Protein AF-A0A0B2Q047-F1 (afdb_monomer_lite)

Structure (mmCIF, N/CA/C/O backbone):
data_AF-A0A0B2Q047-F1
#
_entry.id   AF-A0A0B2Q047-F1
#
loop_
_atom_site.group_PDB
_atom_site.id
_atom_site.type_symbol
_atom_site.label_atom_id
_atom_site.label_alt_id
_atom_site.label_comp_id
_atom_site.label_asym_id
_atom_site.label_entity_id
_atom_site.label_seq_id
_atom_site.pdbx_PDB_ins_code
_atom_site.Cartn_x
_atom_site.Cartn_y
_atom_site.Cartn_z
_atom_site.occupancy
_atom_site.B_iso_or_equiv
_atom_site.auth_seq_id
_atom_site.auth_comp_id
_atom_site.auth_asym_id
_atom_site.auth_atom_id
_atom_site.pdbx_PDB_model_num
ATOM 1 N N . MET A 1 1 ? -41.895 -15.057 48.681 1.00 57.66 1 MET A N 1
ATOM 2 C CA . MET A 1 1 ? -40.981 -15.779 47.762 1.00 57.66 1 MET A CA 1
ATOM 3 C C . MET A 1 1 ? -40.255 -14.837 46.801 1.00 57.66 1 MET A C 1
ATOM 5 O O . MET A 1 1 ? -39.040 -14.920 46.751 1.00 57.66 1 MET A O 1
ATOM 9 N N . VAL A 1 2 ? -40.943 -13.913 46.113 1.00 67.94 2 VAL A N 1
ATOM 10 C CA . VAL A 1 2 ? -40.337 -12.995 45.112 1.00 67.94 2 VAL A CA 1
ATOM 11 C C . VAL A 1 2 ? -39.230 -12.080 45.678 1.00 67.94 2 VAL A C 1
ATOM 13 O O . VAL A 1 2 ? -38.235 -11.814 45.015 1.00 67.94 2 VAL A O 1
ATOM 16 N N . GLU A 1 3 ? -39.352 -11.651 46.933 1.00 70.75 3 GLU A N 1
ATOM 17 C CA . GLU A 1 3 ? -38.370 -10.776 47.601 1.00 70.75 3 GLU A CA 1
ATOM 18 C C . GLU A 1 3 ? -37.062 -11.481 48.003 1.00 70.75 3 GLU A C 1
ATOM 20 O O . GLU A 1 3 ? -36.022 -10.849 48.172 1.00 70.75 3 GLU A O 1
ATOM 25 N N . LEU A 1 4 ? -37.112 -12.804 48.183 1.00 75.94 4 LEU A N 1
ATOM 26 C CA . LEU A 1 4 ? -35.923 -13.609 48.459 1.00 75.94 4 LEU A CA 1
ATOM 27 C C . LEU A 1 4 ? -35.144 -13.833 47.169 1.00 75.94 4 LEU A C 1
ATOM 29 O O . LEU A 1 4 ? -33.932 -13.677 47.164 1.00 75.94 4 LEU A O 1
ATOM 33 N N . THR A 1 5 ? -35.842 -14.109 46.065 1.00 77.75 5 THR A N 1
ATOM 34 C CA . THR A 1 5 ? -35.207 -14.290 44.758 1.00 77.75 5 THR A CA 1
ATOM 35 C C . THR A 1 5 ? -34.494 -13.027 44.282 1.00 77.75 5 THR A C 1
ATOM 37 O O . THR A 1 5 ? -33.375 -13.132 43.796 1.00 77.75 5 THR A O 1
ATOM 40 N N . THR A 1 6 ? -35.068 -11.835 44.480 1.00 80.69 6 THR A N 1
ATOM 41 C CA . THR A 1 6 ? -34.396 -10.574 44.117 1.00 80.69 6 THR A CA 1
ATOM 42 C C . THR A 1 6 ? -33.148 -10.333 44.963 1.00 80.69 6 THR A C 1
ATOM 44 O O . THR A 1 6 ? -32.093 -10.039 44.410 1.00 80.69 6 THR A O 1
ATOM 47 N N . LYS A 1 7 ? -33.220 -10.557 46.282 1.00 80.12 7 LYS A N 1
ATOM 48 C CA . LYS A 1 7 ? -32.060 -10.443 47.181 1.00 80.12 7 LYS A CA 1
ATOM 49 C C . LYS A 1 7 ? -30.954 -11.444 46.857 1.00 80.12 7 LYS A C 1
ATOM 51 O O . LYS A 1 7 ? -29.783 -11.083 46.887 1.00 80.12 7 LYS A O 1
ATOM 56 N N . THR A 1 8 ? -31.302 -12.689 46.531 1.00 77.12 8 THR A N 1
ATOM 57 C CA . THR A 1 8 ? -30.310 -13.703 46.151 1.00 77.12 8 THR A CA 1
ATOM 58 C C . THR A 1 8 ? -29.651 -13.363 44.813 1.00 77.12 8 THR A C 1
ATOM 60 O O . THR A 1 8 ? -28.443 -13.532 44.691 1.00 77.12 8 THR A O 1
ATOM 63 N N . ILE A 1 9 ? -30.400 -12.825 43.843 1.00 79.75 9 ILE A N 1
ATOM 64 C CA . ILE A 1 9 ? -29.854 -12.361 42.556 1.00 79.75 9 ILE A CA 1
ATOM 65 C C . ILE A 1 9 ? -28.925 -11.157 42.754 1.00 79.75 9 ILE A C 1
ATOM 67 O O . ILE A 1 9 ? -27.817 -11.156 42.225 1.00 79.75 9 ILE A O 1
ATOM 71 N N . GLU A 1 10 ? -29.327 -10.160 43.544 1.00 74.25 10 GLU A N 1
ATOM 72 C CA . GLU A 1 10 ? -28.486 -8.991 43.839 1.00 74.25 10 GLU A CA 1
ATOM 73 C C . GLU A 1 10 ? -27.204 -9.372 44.585 1.00 74.25 10 GLU A C 1
ATOM 75 O O . GLU A 1 10 ? -26.126 -8.859 44.283 1.00 74.25 10 GLU A O 1
ATOM 80 N N . GLN A 1 11 ? -27.296 -10.299 45.540 1.00 74.19 11 GLN A N 1
ATOM 81 C CA . GLN A 1 11 ? -26.134 -10.790 46.269 1.00 74.19 11 GLN A CA 1
ATOM 82 C C . GLN A 1 11 ? -25.204 -11.604 45.364 1.00 74.19 11 GLN A C 1
ATOM 84 O O . GLN A 1 11 ? -23.987 -11.471 45.488 1.00 74.19 11 GLN A O 1
ATOM 89 N N . TYR A 1 12 ? -25.747 -12.384 44.424 1.00 70.50 12 TYR A N 1
ATOM 90 C CA . TYR A 1 12 ? -24.951 -13.077 43.411 1.00 70.50 12 TYR A CA 1
ATOM 91 C C . TYR A 1 12 ? -24.248 -12.069 42.497 1.00 70.50 12 TYR A C 1
ATOM 93 O O . TYR A 1 12 ? -23.032 -12.111 42.389 1.00 70.50 12 TYR A O 1
ATOM 101 N N . HIS A 1 13 ? -24.966 -11.076 41.964 1.00 68.88 13 HIS A N 1
ATOM 102 C CA . HIS A 1 13 ? -24.396 -10.012 41.128 1.00 68.88 13 HIS A CA 1
ATOM 103 C C . HIS A 1 13 ? -23.249 -9.273 41.834 1.00 68.88 13 HIS A C 1
ATOM 105 O O . HIS A 1 13 ? -22.199 -9.021 41.252 1.00 68.88 13 HIS A O 1
ATOM 111 N N . ARG A 1 14 ? -23.420 -8.974 43.124 1.00 67.12 14 ARG A N 1
ATOM 112 C CA . ARG A 1 14 ? -22.411 -8.297 43.946 1.00 67.12 14 ARG A CA 1
ATOM 113 C C . ARG A 1 14 ? -21.232 -9.187 44.359 1.00 67.12 14 ARG A C 1
ATOM 115 O O . ARG A 1 14 ? -20.199 -8.651 44.741 1.00 67.12 14 ARG A O 1
ATOM 122 N N . SER A 1 15 ? -21.385 -10.511 44.301 1.00 61.12 15 SER A N 1
ATOM 123 C CA . SER A 1 15 ? -20.318 -11.481 44.597 1.00 61.12 15 SER A CA 1
ATOM 124 C C . SER A 1 15 ? -19.589 -11.961 43.338 1.00 61.12 15 SER A C 1
ATOM 126 O O . SER A 1 15 ? -18.435 -12.362 43.428 1.00 61.12 15 SER A O 1
ATOM 128 N N . SER A 1 16 ? -20.260 -11.937 42.182 1.00 60.03 16 SER A N 1
ATOM 129 C CA . SER A 1 16 ? -19.710 -12.319 40.878 1.00 60.03 16 SER A CA 1
ATOM 130 C C . SER A 1 16 ? -18.843 -11.217 40.279 1.00 60.03 16 SER A C 1
ATOM 132 O O . SER A 1 16 ? -17.817 -11.523 39.689 1.00 60.03 16 SER A O 1
ATOM 134 N N . PHE A 1 17 ? -19.189 -9.943 40.487 1.00 59.03 17 PHE A N 1
ATOM 135 C CA . PHE A 1 17 ? -18.310 -8.827 40.131 1.00 59.03 17 PHE A CA 1
ATOM 136 C C . PHE A 1 17 ? -17.196 -8.688 41.171 1.00 59.03 17 PHE A C 1
ATOM 138 O O . PHE A 1 17 ? -17.253 -7.878 42.097 1.00 59.03 17 PHE A O 1
ATOM 145 N N . THR A 1 18 ? -16.180 -9.536 41.040 1.00 58.72 18 THR A N 1
ATOM 146 C CA . THR A 1 18 ? -14.896 -9.336 41.708 1.00 58.72 18 THR A CA 1
ATOM 147 C C . THR A 1 18 ? -14.030 -8.412 40.842 1.00 58.72 18 THR A C 1
ATOM 149 O O . THR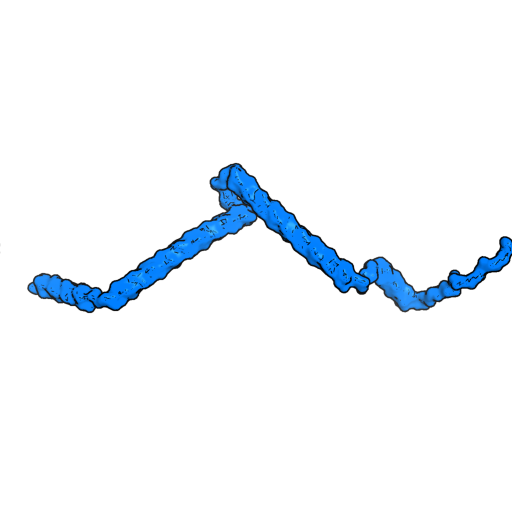 A 1 18 ? -14.089 -8.495 39.617 1.00 58.72 18 THR A O 1
ATOM 152 N N . PRO A 1 19 ? -13.184 -7.542 41.421 1.00 58.56 19 PRO A N 1
ATOM 153 C CA . PRO A 1 19 ? -12.334 -6.617 40.653 1.00 58.56 19 PRO A CA 1
ATOM 154 C C . PRO A 1 19 ? -11.352 -7.326 39.697 1.00 58.56 19 PRO A C 1
ATOM 156 O O . PRO A 1 19 ? -10.772 -6.700 38.814 1.00 58.56 19 PRO A O 1
ATOM 159 N N . GLN A 1 20 ? -11.165 -8.639 39.862 1.00 57.34 20 GLN A N 1
ATOM 160 C CA . GLN A 1 20 ? -10.390 -9.483 38.960 1.00 57.34 20 GLN A CA 1
ATOM 161 C C . GLN A 1 20 ? -11.149 -9.801 37.658 1.00 57.34 20 GLN A C 1
ATOM 163 O O . GLN A 1 20 ? -10.521 -9.823 36.603 1.00 57.34 20 GLN A O 1
ATOM 168 N N . ASP A 1 21 ? -12.476 -9.969 37.706 1.00 57.03 21 ASP A N 1
ATOM 169 C CA . ASP A 1 21 ? -13.315 -10.138 36.509 1.00 57.03 21 ASP A CA 1
ATOM 170 C C . ASP A 1 21 ? -13.446 -8.828 35.725 1.00 57.03 21 ASP A C 1
ATOM 172 O O . ASP A 1 21 ? -13.350 -8.847 34.505 1.00 57.03 21 ASP A O 1
ATOM 176 N N . GLU A 1 22 ? -13.540 -7.670 36.391 1.00 59.00 22 GLU A N 1
ATOM 177 C CA . GLU A 1 22 ? -13.534 -6.366 35.700 1.00 59.00 22 GLU A CA 1
ATOM 178 C C . GLU A 1 22 ? -12.230 -6.132 34.917 1.00 59.00 22 GLU A C 1
ATOM 180 O O . GLU A 1 22 ? -12.243 -5.577 33.816 1.00 59.00 22 GLU A O 1
ATOM 185 N N . HIS A 1 23 ? -11.093 -6.585 35.457 1.00 59.34 23 HIS A N 1
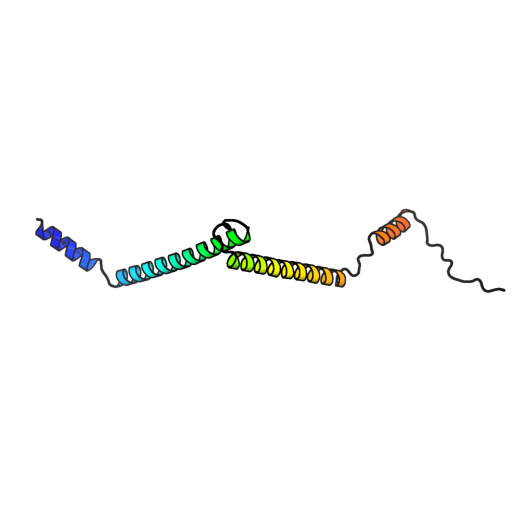ATOM 186 C CA . HIS A 1 23 ? -9.804 -6.520 34.769 1.00 59.34 23 HIS A CA 1
ATOM 187 C C . HIS A 1 23 ? -9.772 -7.441 33.544 1.00 59.34 23 HIS A C 1
ATOM 189 O O . HIS A 1 23 ? -9.362 -7.010 32.469 1.00 59.34 23 HIS A O 1
ATOM 195 N N . VAL A 1 24 ? -10.252 -8.682 33.678 1.00 61.50 24 VAL A N 1
ATOM 196 C CA . VAL A 1 24 ? -10.334 -9.644 32.567 1.00 61.50 24 VAL A CA 1
ATOM 197 C C . VAL A 1 24 ? -11.329 -9.179 31.501 1.00 61.50 24 VAL A C 1
ATOM 199 O O . VAL A 1 24 ? -11.047 -9.312 30.312 1.00 61.50 24 VAL A O 1
ATOM 202 N N . GLU A 1 25 ? -12.460 -8.583 31.877 1.00 64.75 25 GLU A N 1
ATOM 203 C CA . GLU A 1 25 ? -13.419 -7.985 30.944 1.00 64.75 25 GLU A CA 1
ATOM 204 C C . GLU A 1 25 ? -12.821 -6.776 30.216 1.00 64.75 25 GLU A C 1
ATOM 206 O O . GLU A 1 25 ? -12.974 -6.661 29.000 1.00 64.75 25 GLU A O 1
ATOM 211 N N . CYS A 1 26 ? -12.085 -5.910 30.918 1.00 68.44 26 CYS A N 1
ATOM 212 C CA . CYS A 1 26 ? -11.394 -4.764 30.325 1.00 68.44 26 CYS A CA 1
ATOM 213 C C . CYS A 1 26 ? -10.287 -5.203 29.349 1.00 68.44 26 CYS A C 1
ATOM 215 O O . CYS A 1 26 ? -10.200 -4.698 28.227 1.00 68.44 26 CYS A O 1
ATOM 217 N N . GLU A 1 27 ? -9.483 -6.203 29.720 1.00 72.06 27 GLU A N 1
ATOM 218 C CA . GLU A 1 27 ? -8.486 -6.816 28.835 1.00 72.06 27 GLU A CA 1
ATOM 219 C C . GLU A 1 27 ? -9.143 -7.490 27.629 1.00 72.06 27 GLU A C 1
ATOM 221 O O . GLU A 1 27 ? -8.696 -7.319 26.497 1.00 72.06 27 GLU A O 1
ATOM 226 N N . THR A 1 28 ? -10.240 -8.212 27.843 1.00 76.44 28 THR A N 1
ATOM 227 C CA . THR A 1 28 ? -11.004 -8.873 26.783 1.00 76.44 28 THR A CA 1
ATOM 228 C C . THR A 1 28 ? -11.586 -7.848 25.808 1.00 76.44 28 THR A C 1
ATOM 230 O O . THR A 1 28 ? -11.454 -8.004 24.595 1.00 76.44 28 THR A O 1
ATOM 233 N N . GLN A 1 29 ? -12.166 -6.752 26.305 1.00 80.75 29 GLN A N 1
ATOM 234 C CA . GLN A 1 29 ? -12.638 -5.637 25.481 1.00 80.75 29 GLN A CA 1
ATOM 235 C C . GLN A 1 29 ? -11.494 -4.964 24.714 1.00 80.75 29 GLN A C 1
ATOM 237 O O . GLN A 1 29 ? -11.654 -4.656 23.531 1.00 80.75 29 GLN A O 1
ATOM 242 N N . SER A 1 30 ? -10.333 -4.784 25.347 1.00 83.38 30 SER A N 1
ATOM 243 C CA . SER A 1 30 ? -9.118 -4.280 24.697 1.00 83.38 30 SER A CA 1
ATOM 244 C C . SER A 1 30 ? -8.679 -5.194 23.546 1.00 83.38 30 SER A C 1
ATOM 246 O O . SER A 1 30 ? -8.478 -4.730 22.422 1.00 83.38 30 SER A O 1
ATOM 248 N N . TRP A 1 31 ? -8.650 -6.511 23.765 1.00 86.12 31 TRP A N 1
ATOM 249 C CA . TRP A 1 31 ? -8.366 -7.497 22.721 1.00 86.12 31 TRP A CA 1
ATOM 250 C C . TRP A 1 31 ? -9.380 -7.454 21.579 1.00 86.12 31 TRP A C 1
ATOM 252 O O . TRP A 1 31 ? -8.982 -7.450 20.414 1.00 86.12 31 TRP A O 1
ATOM 262 N N . TYR A 1 32 ? -10.679 -7.364 21.875 1.00 91.62 32 TYR A N 1
ATOM 263 C CA . TYR A 1 32 ? -11.710 -7.207 20.847 1.00 91.62 32 TYR A CA 1
ATOM 264 C C . TYR A 1 32 ? -11.513 -5.931 20.022 1.00 91.62 32 TYR A C 1
ATOM 266 O O . TYR A 1 32 ? -11.666 -5.961 18.796 1.00 91.62 32 TYR A O 1
ATOM 274 N N . GLN A 1 33 ? -11.146 -4.817 20.660 1.00 92.12 33 GLN A N 1
ATOM 275 C CA . GLN A 1 33 ? -10.828 -3.575 19.959 1.00 92.12 33 GLN A CA 1
ATOM 276 C C . GLN A 1 33 ? -9.594 -3.730 19.070 1.00 92.12 33 GLN A C 1
ATOM 278 O O . GLN A 1 33 ? -9.629 -3.307 17.916 1.00 92.12 33 GLN A O 1
ATOM 283 N N . GLU A 1 34 ? -8.523 -4.353 19.558 1.00 91.88 34 GLU A N 1
ATOM 284 C CA . GLU A 1 34 ? -7.309 -4.588 18.771 1.00 91.88 34 GLU A CA 1
ATOM 285 C C . GLU A 1 34 ? -7.563 -5.519 17.583 1.00 91.88 34 GLU A C 1
ATOM 287 O O . GLU A 1 34 ? -7.168 -5.206 16.458 1.00 91.88 34 GLU A O 1
ATOM 292 N N . VAL A 1 35 ? -8.312 -6.605 17.780 1.00 93.00 35 VAL A N 1
ATOM 293 C CA . VAL A 1 35 ? -8.740 -7.499 16.694 1.00 93.00 35 VAL A CA 1
ATOM 294 C C . VAL A 1 35 ? -9.596 -6.744 15.676 1.00 93.00 35 VAL A C 1
ATOM 296 O O . VAL A 1 35 ? -9.393 -6.896 14.471 1.00 93.00 35 VAL A O 1
ATOM 299 N N . SER A 1 36 ? -10.506 -5.880 16.129 1.00 92.75 36 SER A N 1
ATOM 300 C CA . SER A 1 36 ? -11.346 -5.064 15.243 1.00 92.75 36 SER A CA 1
ATOM 301 C C . SER A 1 36 ? -10.519 -4.056 14.440 1.00 92.75 36 SER A C 1
ATOM 303 O O . SER A 1 36 ? -10.701 -3.925 13.228 1.00 92.75 36 SER A O 1
ATOM 305 N N . LYS A 1 37 ? -9.553 -3.385 15.079 1.00 94.69 37 LYS A N 1
ATOM 306 C CA . LYS A 1 37 ? -8.606 -2.481 14.406 1.00 94.69 37 LYS A CA 1
ATOM 307 C C . LYS A 1 37 ? -7.762 -3.233 13.380 1.00 94.69 37 LYS A C 1
ATOM 309 O O . LYS A 1 37 ? -7.561 -2.740 12.269 1.00 94.69 37 LYS A O 1
ATOM 314 N N . LEU A 1 38 ? -7.263 -4.416 13.736 1.00 95.62 38 LEU A N 1
ATOM 315 C CA . LEU A 1 38 ? -6.460 -5.244 12.844 1.00 95.62 38 LEU A CA 1
ATOM 316 C C . LEU A 1 38 ? -7.281 -5.715 11.642 1.00 95.62 38 LEU A C 1
ATOM 318 O O . LEU A 1 38 ? -6.809 -5.628 10.509 1.00 95.62 38 LEU A O 1
ATOM 322 N N . LYS A 1 39 ? -8.530 -6.129 11.870 1.00 93.75 39 LYS A N 1
ATOM 323 C CA . LYS A 1 39 ? -9.452 -6.524 10.806 1.00 93.75 39 LYS A CA 1
ATOM 324 C C . LYS A 1 39 ? -9.747 -5.374 9.844 1.00 93.75 39 LYS A C 1
ATOM 326 O O . LYS A 1 39 ? -9.619 -5.552 8.640 1.00 93.75 39 LYS A O 1
ATOM 331 N N . ALA A 1 40 ? -10.005 -4.170 10.353 1.00 94.19 40 ALA A N 1
ATOM 332 C CA . ALA A 1 40 ? -10.206 -2.994 9.506 1.00 94.19 40 ALA A CA 1
ATOM 333 C C . ALA A 1 40 ? -8.977 -2.676 8.628 1.00 94.19 40 ALA A C 1
ATOM 335 O O . ALA A 1 40 ? -9.119 -2.327 7.451 1.00 94.19 40 ALA A O 1
ATOM 336 N N . LYS A 1 41 ? -7.760 -2.828 9.173 1.00 95.19 41 LYS A N 1
ATOM 337 C CA . LYS A 1 41 ? -6.513 -2.683 8.401 1.00 95.19 41 LYS A CA 1
ATOM 338 C C . LYS A 1 41 ? -6.404 -3.748 7.312 1.00 95.19 41 LYS A C 1
ATOM 340 O O . LYS A 1 41 ? -6.068 -3.411 6.178 1.00 95.19 41 LYS A O 1
ATOM 345 N N . TYR A 1 42 ? -6.707 -5.002 7.644 1.00 94.94 42 TYR A N 1
ATOM 346 C CA . TYR A 1 42 ? -6.701 -6.108 6.691 1.00 94.94 42 TYR A CA 1
ATOM 347 C C . TYR A 1 42 ? -7.692 -5.874 5.546 1.00 94.94 42 TYR A C 1
ATOM 349 O O . TYR A 1 42 ? -7.297 -5.933 4.386 1.00 94.94 42 TYR A O 1
ATOM 357 N N . ASP A 1 43 ? -8.936 -5.501 5.847 1.00 94.00 43 ASP A N 1
ATOM 358 C CA . ASP A 1 43 ? -9.968 -5.263 4.831 1.00 94.00 43 ASP A CA 1
ATOM 359 C C . ASP A 1 43 ? -9.609 -4.081 3.911 1.00 94.00 43 ASP A C 1
ATOM 361 O O . ASP A 1 43 ? -9.914 -4.075 2.716 1.00 94.00 43 ASP A O 1
ATOM 365 N N . SER A 1 44 ? -8.941 -3.054 4.447 1.00 89.50 44 SER A N 1
ATOM 366 C CA . SER A 1 44 ? -8.390 -1.947 3.653 1.00 89.50 44 SER A CA 1
ATOM 367 C C . SER A 1 44 ? -7.269 -2.412 2.716 1.00 89.50 44 SER A C 1
ATOM 369 O O . SER A 1 44 ? -7.263 -2.092 1.522 1.00 89.50 44 SER A O 1
ATOM 371 N N . LEU A 1 45 ? -6.344 -3.221 3.236 1.00 91.62 45 LEU A N 1
ATOM 372 C CA . LEU A 1 45 ? -5.241 -3.774 2.458 1.00 91.62 45 LEU A CA 1
ATOM 373 C C . LEU A 1 45 ? -5.746 -4.714 1.357 1.00 91.62 45 LEU A C 1
ATOM 375 O O . LEU A 1 45 ? -5.319 -4.595 0.212 1.00 91.62 45 LEU A O 1
ATOM 379 N N . GLN A 1 46 ? -6.699 -5.590 1.670 1.00 92.06 46 GLN A N 1
ATOM 380 C CA . GLN A 1 46 ? -7.301 -6.512 0.710 1.00 92.06 46 GLN A CA 1
ATOM 381 C C . GLN A 1 46 ? -8.063 -5.770 -0.397 1.00 92.06 46 GLN A C 1
ATOM 383 O O . GLN A 1 46 ? -8.008 -6.167 -1.559 1.00 92.06 46 GLN A O 1
ATOM 388 N N . ARG A 1 47 ? -8.757 -4.671 -0.073 1.00 89.56 47 ARG A N 1
ATOM 389 C CA . ARG A 1 47 ? -9.355 -3.789 -1.092 1.00 89.56 47 ARG A CA 1
ATOM 390 C C . ARG A 1 47 ? -8.297 -3.192 -2.012 1.00 89.56 47 ARG A C 1
ATOM 392 O O . ARG A 1 47 ? -8.443 -3.232 -3.225 1.00 89.56 47 ARG A O 1
ATOM 399 N N . THR A 1 48 ? -7.200 -2.711 -1.438 1.00 86.81 48 THR A N 1
ATOM 400 C CA . THR A 1 48 ? -6.097 -2.144 -2.223 1.00 86.81 48 THR A CA 1
ATOM 401 C C . THR A 1 48 ? -5.460 -3.201 -3.127 1.00 86.81 48 THR A C 1
ATOM 403 O O . THR A 1 48 ? -5.189 -2.925 -4.289 1.00 86.81 48 THR A O 1
ATOM 406 N N . GLN A 1 49 ? -5.275 -4.430 -2.633 1.00 88.19 49 GLN A N 1
ATOM 407 C CA . GLN A 1 49 ? -4.788 -5.556 -3.430 1.00 88.19 49 GLN A CA 1
ATOM 408 C C . GLN A 1 49 ? -5.696 -5.835 -4.633 1.00 88.19 49 GLN A C 1
ATOM 410 O O . GLN A 1 49 ? -5.189 -5.988 -5.739 1.00 88.19 49 GLN A O 1
ATOM 415 N N . ARG A 1 50 ? -7.019 -5.858 -4.434 1.00 90.94 50 ARG A N 1
ATOM 416 C CA . ARG A 1 50 ? -7.991 -6.001 -5.528 1.00 90.94 50 ARG A CA 1
ATOM 417 C C . ARG A 1 50 ? -7.838 -4.895 -6.567 1.00 90.94 50 ARG A C 1
ATOM 419 O O . ARG A 1 50 ? -7.674 -5.200 -7.742 1.00 90.94 50 ARG A O 1
ATOM 426 N N . HIS A 1 51 ? -7.751 -3.637 -6.134 1.00 87.94 51 HIS A N 1
ATOM 427 C CA . HIS A 1 51 ? -7.540 -2.514 -7.053 1.00 87.94 51 HIS A CA 1
ATOM 428 C C . HIS A 1 51 ? -6.229 -2.648 -7.847 1.00 87.94 51 HIS A C 1
ATOM 430 O O . HIS A 1 51 ? -6.205 -2.378 -9.044 1.00 87.94 51 HIS A O 1
ATOM 436 N N . LEU A 1 52 ? -5.141 -3.098 -7.208 1.00 85.25 52 LEU A N 1
ATOM 437 C CA . LEU A 1 52 ? -3.857 -3.353 -7.880 1.00 85.25 52 LEU A CA 1
ATOM 438 C C . LEU A 1 52 ? -3.932 -4.507 -8.892 1.00 85.25 52 LEU A C 1
ATOM 440 O O . LEU A 1 52 ? -3.183 -4.508 -9.865 1.00 85.25 52 LEU A O 1
ATOM 444 N N . LEU A 1 53 ? -4.825 -5.474 -8.670 1.00 86.56 53 LEU A N 1
ATOM 445 C CA . LEU A 1 53 ? -5.127 -6.565 -9.601 1.00 86.56 53 LEU A CA 1
ATOM 446 C C . LEU A 1 53 ? -6.126 -6.157 -10.698 1.00 86.56 53 LEU A C 1
ATOM 448 O O . LEU A 1 53 ? -6.412 -6.957 -11.585 1.00 86.56 53 LEU A O 1
ATOM 452 N N . GLY A 1 54 ? -6.635 -4.922 -10.668 1.00 83.12 54 GLY A N 1
ATOM 453 C CA . GLY A 1 54 ? -7.629 -4.431 -11.622 1.00 83.12 54 GLY A CA 1
ATOM 454 C C . GLY A 1 54 ? -9.075 -4.809 -11.279 1.00 83.12 54 GLY A C 1
ATOM 455 O O . GLY A 1 54 ? -9.967 -4.616 -12.102 1.00 83.12 54 GLY A O 1
ATOM 456 N N . GLU A 1 55 ? -9.328 -5.317 -10.074 1.00 85.19 55 GLU A N 1
ATOM 457 C CA . GLU A 1 55 ? -10.662 -5.623 -9.549 1.00 85.19 55 GLU A CA 1
ATOM 458 C C . GLU A 1 55 ? -11.246 -4.419 -8.789 1.00 85.19 55 GLU A C 1
ATOM 460 O O . GLU A 1 55 ? -10.507 -3.639 -8.191 1.00 85.19 55 GLU A O 1
ATOM 465 N N . ASP A 1 56 ? -12.577 -4.260 -8.796 1.00 82.19 56 ASP A N 1
ATOM 466 C CA . ASP A 1 56 ? -13.299 -3.168 -8.110 1.00 82.19 56 ASP A CA 1
ATOM 467 C C . ASP A 1 56 ? -12.759 -1.757 -8.403 1.00 82.19 56 ASP A C 1
ATOM 469 O O . ASP A 1 56 ? -12.746 -0.877 -7.549 1.00 82.19 56 ASP A O 1
ATOM 473 N N . VAL A 1 57 ? -12.328 -1.522 -9.643 1.00 78.88 57 VAL A N 1
ATOM 474 C CA . VAL A 1 57 ? -11.756 -0.236 -10.079 1.00 78.88 57 VAL A CA 1
ATOM 475 C C . VAL A 1 57 ? -12.842 0.796 -10.421 1.00 78.88 57 VAL A C 1
ATOM 477 O O . VAL A 1 57 ? -12.594 1.996 -10.404 1.00 78.88 57 VAL A O 1
ATOM 480 N N . GLY A 1 58 ? -14.071 0.345 -10.692 1.00 79.94 58 GLY A N 1
ATOM 481 C CA .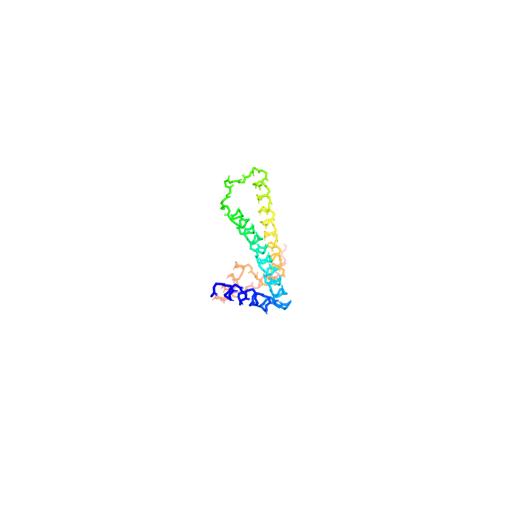 GLY A 1 58 ? -15.209 1.198 -11.068 1.00 79.94 58 GLY A CA 1
ATOM 482 C C . GLY A 1 58 ? -15.577 2.326 -10.083 1.00 79.94 58 GLY A C 1
ATOM 483 O O . GLY A 1 58 ? -15.973 3.392 -10.548 1.00 79.94 58 GLY A O 1
ATOM 484 N N . PRO A 1 59 ? -15.449 2.152 -8.753 1.00 83.50 59 PRO A N 1
ATOM 485 C CA . PRO A 1 59 ? -15.691 3.211 -7.770 1.00 83.50 59 PRO A CA 1
ATOM 486 C C . PRO A 1 59 ? -14.542 4.221 -7.607 1.00 83.50 59 PRO A C 1
ATOM 488 O O . PRO A 1 59 ? -14.719 5.197 -6.880 1.00 83.50 59 PRO A O 1
ATOM 491 N N . LEU A 1 60 ? -13.367 3.994 -8.212 1.00 82.00 60 LEU A N 1
ATOM 492 C CA . LEU A 1 60 ? -12.206 4.880 -8.066 1.00 82.00 60 LEU A CA 1
ATOM 493 C C . LEU A 1 60 ? -12.366 6.140 -8.921 1.00 82.00 60 LEU A C 1
ATOM 495 O O . LEU A 1 60 ? -12.786 6.092 -10.077 1.00 82.00 60 LEU A O 1
ATOM 499 N N . ASN A 1 61 ? -11.973 7.286 -8.372 1.00 86.12 61 ASN A N 1
ATOM 500 C CA . ASN A 1 61 ? -11.940 8.536 -9.121 1.00 86.12 61 ASN A CA 1
ATOM 501 C C . ASN A 1 61 ? -10.693 8.609 -10.027 1.00 86.12 61 ASN A C 1
ATOM 503 O O . ASN A 1 61 ? -9.673 7.972 -9.769 1.00 86.12 61 ASN A O 1
ATOM 507 N N . ILE A 1 62 ? -10.718 9.474 -11.044 1.00 87.69 62 ILE A N 1
ATOM 508 C CA . ILE A 1 62 ? -9.638 9.665 -12.031 1.00 87.69 62 ILE A CA 1
ATOM 509 C C . ILE A 1 62 ? -8.278 9.908 -11.356 1.00 87.69 62 ILE A C 1
ATOM 511 O O . ILE A 1 62 ? -7.270 9.341 -11.768 1.00 87.69 62 ILE A O 1
ATOM 515 N N . LYS A 1 63 ? -8.237 10.717 -10.289 1.00 87.81 63 LYS A N 1
ATOM 516 C CA . LYS A 1 63 ? -6.996 10.992 -9.540 1.00 87.81 63 LYS A CA 1
ATOM 517 C C . LYS A 1 63 ? -6.442 9.750 -8.843 1.00 87.81 63 LYS A C 1
ATOM 519 O O . LYS A 1 63 ? -5.230 9.562 -8.792 1.00 87.81 63 LYS A O 1
ATOM 524 N N . GLU A 1 64 ? -7.321 8.928 -8.281 1.00 86.56 64 GLU A N 1
ATOM 525 C CA . GLU A 1 64 ? -6.932 7.698 -7.589 1.00 86.56 64 GLU A CA 1
ATOM 526 C C . GLU A 1 64 ? -6.435 6.664 -8.596 1.00 86.56 64 GLU A C 1
ATOM 528 O O . GLU A 1 64 ? -5.419 6.016 -8.355 1.00 86.56 64 GLU A O 1
ATOM 533 N N . LEU A 1 65 ? -7.085 6.594 -9.758 1.00 86.31 65 LEU A N 1
ATOM 534 C CA . LEU A 1 65 ? -6.693 5.733 -10.864 1.00 86.31 65 LEU A CA 1
ATOM 535 C C . LEU A 1 65 ? -5.313 6.107 -11.425 1.00 86.31 65 LEU A C 1
ATOM 537 O O . LEU A 1 65 ? -4.448 5.245 -11.542 1.00 86.31 65 LEU A O 1
ATOM 541 N N . GLN A 1 66 ? -5.062 7.397 -11.673 1.00 88.69 66 GLN A N 1
ATOM 542 C CA . GLN A 1 66 ? -3.748 7.898 -12.101 1.00 88.69 66 GLN A CA 1
ATOM 543 C C . GLN A 1 66 ? -2.651 7.612 -11.070 1.00 88.69 66 GLN A C 1
ATOM 545 O O . GLN A 1 66 ? -1.515 7.288 -11.414 1.00 88.69 66 GLN A O 1
ATOM 550 N N . ASN A 1 67 ? -2.973 7.735 -9.781 1.00 89.50 67 ASN A N 1
ATOM 551 C CA . ASN A 1 67 ? -2.029 7.410 -8.721 1.00 89.50 67 ASN A CA 1
ATOM 552 C C . ASN A 1 67 ? -1.718 5.904 -8.673 1.00 89.50 67 ASN A C 1
ATOM 554 O O . ASN A 1 67 ? -0.576 5.521 -8.420 1.00 89.50 67 ASN A O 1
ATOM 558 N N . LEU A 1 68 ? -2.719 5.058 -8.919 1.00 88.00 68 LEU A N 1
ATOM 559 C CA . LEU A 1 68 ? -2.566 3.607 -8.980 1.00 88.00 68 LEU A CA 1
ATOM 560 C C . LEU A 1 68 ? -1.719 3.185 -10.190 1.00 88.00 68 LEU A C 1
ATOM 562 O O . LEU A 1 68 ? -0.784 2.400 -10.041 1.00 88.00 68 LEU A O 1
ATOM 566 N N . GLU A 1 69 ? -1.969 3.781 -11.354 1.00 89.38 69 GLU A N 1
ATOM 567 C CA . GLU A 1 69 ? -1.169 3.599 -12.569 1.00 89.38 69 GLU A CA 1
ATOM 568 C C . GLU A 1 69 ? 0.297 3.989 -12.340 1.00 89.38 69 GLU A C 1
ATOM 570 O O . GLU A 1 69 ? 1.197 3.176 -12.542 1.00 89.38 69 GLU A O 1
ATOM 575 N N . LYS A 1 70 ? 0.548 5.184 -11.792 1.00 92.94 70 LYS A N 1
ATOM 576 C CA . LYS A 1 70 ? 1.907 5.649 -11.481 1.00 92.94 70 LYS A CA 1
ATOM 577 C C . LYS A 1 70 ? 2.649 4.709 -10.523 1.00 92.94 70 LYS A C 1
ATOM 579 O O . LYS A 1 70 ? 3.855 4.499 -10.664 1.00 92.94 70 LYS A O 1
ATOM 584 N N . GLN A 1 71 ? 1.951 4.150 -9.532 1.00 90.94 71 GLN A N 1
ATOM 585 C CA . GLN A 1 71 ? 2.535 3.170 -8.611 1.00 90.94 71 GLN A CA 1
ATOM 586 C C . GLN A 1 71 ? 2.916 1.869 -9.325 1.00 90.94 71 GLN A C 1
ATOM 588 O O . GLN A 1 71 ? 4.014 1.354 -9.104 1.00 90.94 71 GLN A O 1
ATOM 593 N N . LEU A 1 72 ? 2.045 1.359 -10.199 1.00 90.06 72 LEU A N 1
ATOM 594 C CA . LEU A 1 72 ? 2.302 0.162 -11.003 1.00 90.06 72 LEU A CA 1
ATOM 595 C C . LEU A 1 72 ? 3.480 0.362 -11.958 1.00 90.06 72 LEU A C 1
ATOM 597 O O . LEU A 1 72 ? 4.375 -0.483 -12.016 1.00 90.06 72 LEU A O 1
ATOM 601 N N . GLU A 1 73 ? 3.527 1.492 -12.660 1.00 93.56 73 GLU A N 1
ATOM 602 C CA . GLU A 1 73 ? 4.639 1.844 -13.543 1.00 93.56 73 GLU A CA 1
ATOM 603 C C . GLU A 1 73 ? 5.964 1.931 -12.779 1.00 93.56 73 GLU A C 1
ATOM 605 O O . GLU A 1 73 ? 6.971 1.368 -13.216 1.00 93.56 73 GLU A O 1
ATOM 610 N N . GLY A 1 74 ? 5.961 2.573 -11.606 1.00 92.62 74 GLY A N 1
ATOM 611 C CA . GLY A 1 74 ? 7.131 2.658 -10.735 1.00 92.62 74 GLY A CA 1
ATOM 612 C C . GLY A 1 74 ? 7.614 1.284 -10.263 1.00 92.62 74 GLY A C 1
ATOM 613 O O . GLY A 1 74 ? 8.805 0.975 -10.365 1.00 92.62 74 GLY A O 1
ATOM 614 N N . ALA A 1 75 ? 6.700 0.427 -9.802 1.00 91.44 75 ALA A N 1
ATOM 615 C CA . ALA A 1 75 ? 7.022 -0.934 -9.378 1.00 91.44 75 ALA A CA 1
ATOM 616 C C . ALA A 1 75 ? 7.568 -1.784 -10.539 1.00 91.44 75 ALA A C 1
ATOM 618 O O . ALA A 1 75 ? 8.554 -2.510 -10.379 1.00 91.44 75 ALA A O 1
ATOM 619 N N . LEU A 1 76 ? 6.982 -1.655 -11.731 1.00 92.75 76 LEU A N 1
ATOM 620 C CA . LEU A 1 76 ? 7.433 -2.340 -12.939 1.00 92.75 76 LEU A CA 1
ATOM 621 C C . LEU A 1 76 ? 8.824 -1.868 -13.376 1.00 92.75 76 LEU A C 1
ATOM 623 O O . LEU A 1 76 ? 9.669 -2.694 -13.733 1.00 92.75 76 LEU A O 1
ATOM 627 N N . ALA A 1 77 ? 9.082 -0.560 -13.334 1.00 94.56 77 ALA A N 1
ATOM 628 C CA . ALA A 1 77 ? 10.391 0.010 -13.632 1.00 94.56 77 ALA A CA 1
ATOM 629 C C . ALA A 1 77 ? 11.460 -0.532 -12.672 1.00 94.56 77 ALA A C 1
ATOM 631 O O . ALA A 1 77 ? 12.502 -1.008 -13.123 1.00 94.56 77 ALA A O 1
ATOM 632 N N . GLN A 1 78 ? 11.170 -0.572 -11.368 1.00 92.62 78 GLN A N 1
ATOM 633 C CA . GLN A 1 78 ? 12.063 -1.167 -10.370 1.00 92.62 78 GLN A CA 1
ATOM 634 C C . GLN A 1 78 ? 12.291 -2.666 -10.610 1.00 92.62 78 GLN A C 1
ATOM 636 O O . GLN A 1 78 ? 13.427 -3.137 -10.538 1.00 92.62 78 GLN A O 1
ATOM 641 N N . ALA A 1 79 ? 11.244 -3.430 -10.931 1.00 92.12 79 ALA A N 1
ATOM 642 C CA . ALA A 1 79 ? 11.370 -4.854 -11.240 1.00 92.12 79 ALA A CA 1
ATOM 643 C C . ALA A 1 79 ? 12.253 -5.093 -12.478 1.00 92.12 79 ALA A C 1
ATOM 645 O O . ALA A 1 79 ? 13.114 -5.978 -12.475 1.00 92.12 79 ALA A O 1
ATOM 646 N N . ARG A 1 80 ? 12.086 -4.273 -13.523 1.00 92.62 80 ARG A N 1
ATOM 647 C CA . ARG A 1 80 ? 12.929 -4.299 -14.728 1.00 92.62 80 ARG A CA 1
ATOM 648 C C . ARG A 1 80 ? 14.373 -3.931 -14.414 1.00 92.62 80 ARG A C 1
ATOM 650 O O . ARG A 1 80 ? 15.266 -4.646 -14.858 1.00 92.62 80 ARG A O 1
ATOM 657 N N . GLN A 1 81 ? 14.601 -2.885 -13.623 1.00 92.38 81 GLN A N 1
ATOM 658 C CA . GLN A 1 81 ? 15.937 -2.474 -13.197 1.00 92.38 81 GLN A CA 1
ATOM 659 C C . GLN A 1 81 ? 16.639 -3.589 -12.418 1.00 92.38 81 GLN A C 1
ATOM 661 O O . GLN A 1 81 ? 17.756 -3.952 -12.767 1.00 92.38 81 GLN A O 1
ATOM 666 N N . ARG A 1 82 ? 15.966 -4.209 -11.440 1.00 90.12 82 ARG A N 1
ATOM 667 C CA . ARG A 1 82 ? 16.510 -5.361 -10.701 1.00 90.12 82 ARG A CA 1
ATOM 668 C C . ARG A 1 82 ? 16.838 -6.527 -11.628 1.00 90.12 82 ARG A C 1
ATOM 670 O O . ARG A 1 82 ? 17.893 -7.136 -11.503 1.00 90.12 82 ARG A O 1
ATOM 677 N N . LYS A 1 83 ? 15.961 -6.837 -12.587 1.00 86.12 83 LYS A N 1
ATOM 678 C CA . LYS A 1 83 ? 16.207 -7.895 -13.580 1.00 86.12 83 LYS A CA 1
ATOM 679 C C . LYS A 1 83 ? 17.405 -7.572 -14.476 1.00 86.12 83 LYS A C 1
ATOM 681 O O . LYS A 1 83 ? 18.162 -8.482 -14.805 1.00 86.12 83 LYS A O 1
ATOM 686 N N . ALA A 1 84 ? 17.563 -6.314 -14.881 1.00 85.25 84 ALA A N 1
ATOM 687 C CA . ALA A 1 84 ? 18.700 -5.849 -15.666 1.00 85.25 84 ALA A CA 1
ATOM 688 C C . ALA A 1 84 ? 19.999 -5.891 -14.851 1.00 85.25 84 ALA A C 1
ATOM 690 O O . ALA A 1 84 ? 21.004 -6.361 -15.360 1.00 85.25 84 ALA A O 1
ATOM 691 N N . GLU A 1 85 ? 19.967 -5.498 -13.578 1.00 83.94 85 GLU A N 1
ATOM 692 C CA . GLU A 1 85 ? 21.114 -5.567 -12.671 1.00 83.94 85 GLU A CA 1
ATOM 693 C C . GLU A 1 85 ? 21.544 -7.014 -12.408 1.00 83.94 85 GLU A C 1
ATOM 695 O O . GLU A 1 85 ? 22.723 -7.335 -12.494 1.00 83.94 85 GLU A O 1
ATOM 700 N N . VAL A 1 86 ? 20.593 -7.915 -12.149 1.00 80.12 86 VAL A N 1
ATOM 701 C CA . VAL A 1 86 ? 20.881 -9.347 -11.981 1.00 80.12 86 VAL A CA 1
ATOM 702 C C . VAL A 1 86 ? 21.416 -9.957 -13.275 1.00 80.12 86 VAL A C 1
ATOM 704 O O . VAL A 1 86 ? 22.309 -10.793 -13.220 1.00 80.12 86 VAL A O 1
ATOM 707 N N . ARG A 1 87 ? 20.900 -9.550 -14.441 1.00 72.62 87 ARG A N 1
ATOM 708 C CA . ARG A 1 87 ? 21.429 -9.991 -15.739 1.00 72.62 87 ARG A CA 1
ATOM 709 C C . ARG A 1 87 ? 22.846 -9.472 -15.969 1.00 72.62 87 ARG A C 1
ATOM 711 O O . ARG A 1 87 ? 23.722 -10.281 -16.211 1.00 72.62 87 ARG A O 1
ATOM 718 N N . GLY A 1 88 ? 23.082 -8.177 -15.780 1.00 70.62 88 GLY A N 1
ATOM 719 C CA . GLY A 1 88 ? 24.410 -7.582 -15.924 1.00 70.62 88 GLY A CA 1
ATOM 720 C C . GLY A 1 88 ? 25.431 -8.151 -14.936 1.00 70.62 88 GLY A C 1
ATOM 721 O O . GLY A 1 88 ? 26.591 -8.300 -15.285 1.00 70.62 88 GLY A O 1
ATOM 722 N N . LYS A 1 89 ? 25.013 -8.540 -13.724 1.00 63.62 89 LYS A N 1
ATOM 723 C CA . LYS A 1 89 ? 25.865 -9.268 -12.766 1.00 63.62 89 LYS A CA 1
ATOM 724 C C . LYS A 1 89 ? 26.157 -10.701 -13.216 1.00 63.62 89 LYS A C 1
ATOM 726 O O . LYS A 1 89 ? 27.287 -11.153 -13.071 1.00 63.62 89 LYS A O 1
ATOM 731 N N . LYS A 1 90 ? 25.177 -11.392 -13.810 1.00 57.25 90 LYS A N 1
ATOM 732 C CA . LYS A 1 90 ? 25.399 -12.702 -14.441 1.00 57.25 90 LYS A CA 1
ATOM 733 C C . LYS A 1 90 ? 26.347 -12.610 -15.630 1.00 57.25 90 LYS A C 1
ATOM 735 O O . LYS A 1 90 ? 27.189 -13.479 -15.755 1.00 57.25 90 LYS A O 1
ATOM 740 N N . ASP A 1 91 ? 26.299 -11.544 -16.422 1.00 52.81 91 ASP A N 1
ATOM 741 C CA . ASP A 1 91 ? 27.242 -11.341 -17.532 1.00 52.81 91 ASP A CA 1
ATOM 742 C C . ASP A 1 91 ? 28.692 -11.093 -17.041 1.00 52.81 91 ASP A C 1
ATOM 744 O O . ASP A 1 91 ? 29.641 -11.276 -17.798 1.00 52.81 91 ASP A O 1
ATOM 748 N N . ILE A 1 92 ? 28.879 -10.713 -15.767 1.00 54.78 92 ILE 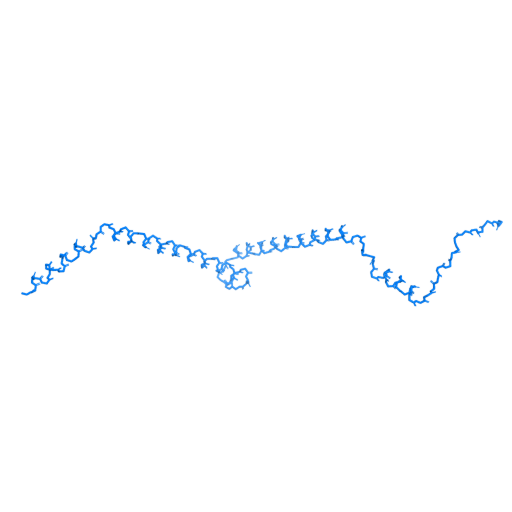A N 1
ATOM 749 C CA . ILE A 1 92 ? 30.198 -10.521 -15.134 1.00 54.78 92 ILE A CA 1
ATOM 750 C C . ILE A 1 92 ? 30.707 -11.817 -14.466 1.00 54.78 92 ILE A C 1
ATOM 752 O O . ILE A 1 92 ? 31.914 -12.049 -14.452 1.00 54.78 92 ILE A O 1
ATOM 756 N N . GLU A 1 93 ? 29.825 -12.689 -13.954 1.00 49.44 93 GLU A N 1
ATOM 757 C CA . GLU A 1 93 ? 30.206 -13.980 -13.339 1.00 49.44 93 GLU A CA 1
ATOM 758 C C . GLU A 1 93 ? 30.142 -15.189 -14.305 1.00 49.44 93 GLU A C 1
ATOM 760 O O . GLU A 1 93 ? 30.891 -16.147 -14.128 1.00 49.44 93 GLU A O 1
ATOM 765 N N . GLU A 1 94 ? 29.344 -15.143 -15.379 1.00 46.56 94 GLU A N 1
ATOM 766 C CA . GLU A 1 94 ? 29.315 -16.131 -16.479 1.00 46.56 94 GLU A CA 1
ATOM 767 C C . GLU A 1 94 ? 30.254 -15.741 -17.640 1.00 46.56 94 GLU A C 1
ATOM 769 O O . GLU A 1 94 ? 30.014 -16.066 -18.803 1.00 46.56 94 GLU A O 1
ATOM 774 N N . GLY A 1 95 ? 31.389 -15.101 -17.344 1.00 46.47 95 GLY A N 1
ATOM 775 C CA . GLY A 1 95 ? 32.451 -14.798 -18.319 1.00 46.47 95 GLY A CA 1
ATOM 776 C C . GLY A 1 95 ? 33.154 -16.024 -18.932 1.00 46.47 95 GLY A C 1
ATOM 777 O O . GLY A 1 95 ? 34.178 -15.876 -19.594 1.00 46.47 95 GLY A O 1
ATOM 778 N N . VAL A 1 96 ? 32.632 -17.238 -18.727 1.00 53.66 96 VAL A N 1
ATOM 779 C CA . VAL A 1 96 ? 33.136 -18.487 -19.323 1.00 53.66 96 VAL A CA 1
ATOM 780 C C . VAL A 1 96 ? 32.002 -19.277 -19.989 1.00 53.66 96 VAL A C 1
ATOM 782 O O . VAL A 1 96 ? 31.977 -20.503 -19.958 1.00 53.66 96 VAL A O 1
ATOM 785 N N . TYR A 1 97 ? 31.041 -18.592 -20.611 1.00 55.06 97 TYR A N 1
ATOM 786 C CA . TYR A 1 97 ? 30.158 -19.224 -21.590 1.00 55.06 97 TYR A CA 1
ATOM 787 C C . TYR A 1 97 ? 30.498 -18.690 -22.978 1.00 55.06 97 TYR A C 1
ATOM 789 O O . TYR A 1 97 ? 30.079 -17.605 -23.377 1.00 55.06 97 TYR A O 1
ATOM 797 N N . LEU A 1 98 ? 31.309 -19.455 -23.717 1.00 57.41 98 LEU A N 1
ATOM 798 C CA . LEU A 1 98 ? 31.525 -19.186 -25.136 1.00 57.41 98 LEU A CA 1
ATOM 799 C C . LEU A 1 98 ? 30.151 -19.137 -25.841 1.00 57.41 98 LEU A C 1
ATOM 801 O O . LEU A 1 98 ? 29.277 -19.948 -25.510 1.00 57.41 98 LEU A O 1
ATOM 805 N N . PRO A 1 99 ? 29.946 -18.224 -26.813 1.00 70.06 99 PRO A N 1
ATOM 806 C CA . PRO A 1 99 ? 28.737 -18.187 -27.627 1.00 70.06 99 PRO A CA 1
ATOM 807 C C . PRO A 1 99 ? 28.392 -19.592 -28.113 1.00 70.06 99 PRO A C 1
ATOM 809 O O . PRO A 1 99 ? 29.290 -20.342 -28.506 1.00 70.06 99 PRO A O 1
ATOM 812 N N . LYS A 1 100 ? 27.103 -19.955 -28.097 1.00 63.69 100 LYS A N 1
ATOM 813 C CA . LYS A 1 100 ? 26.645 -21.293 -28.515 1.00 63.69 100 LYS A CA 1
ATOM 814 C C . LYS A 1 100 ? 27.178 -21.667 -29.901 1.00 63.69 100 LYS A C 1
ATOM 816 O O . LYS A 1 100 ? 27.485 -22.830 -30.128 1.00 63.69 100 LYS A O 1
ATOM 821 N N . ASP A 1 101 ? 27.383 -20.671 -30.757 1.00 69.19 101 ASP A N 1
ATOM 822 C CA . ASP A 1 101 ? 27.967 -20.805 -32.091 1.00 69.19 101 ASP A CA 1
ATOM 823 C C . ASP A 1 101 ? 29.440 -21.254 -32.046 1.00 69.19 101 ASP A C 1
ATOM 825 O O . ASP A 1 101 ? 29.843 -22.129 -32.804 1.00 69.19 101 ASP A O 1
ATOM 829 N N . ILE A 1 102 ? 30.242 -20.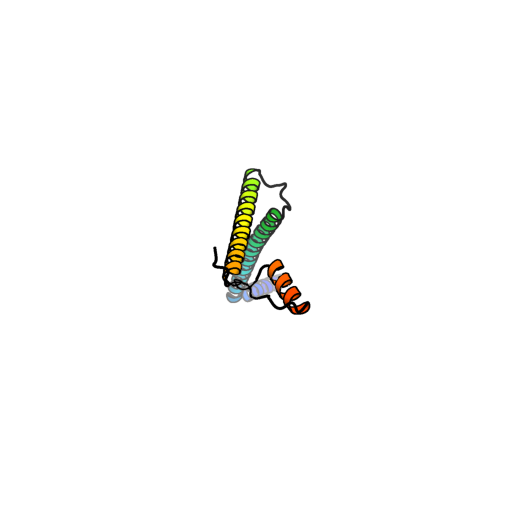732 -31.110 1.00 74.88 102 ILE A N 1
ATOM 830 C CA . ILE A 1 102 ? 31.652 -21.121 -30.942 1.00 74.88 102 ILE A CA 1
ATOM 831 C C . ILE A 1 102 ? 31.759 -22.491 -30.266 1.00 74.88 102 ILE A C 1
ATOM 833 O O . ILE A 1 102 ? 32.582 -23.310 -30.669 1.00 74.88 102 ILE A O 1
ATOM 837 N N . VAL A 1 103 ? 30.906 -22.780 -29.276 1.00 78.81 103 VAL A N 1
ATOM 838 C CA . VAL A 1 103 ? 30.866 -24.106 -28.634 1.00 78.81 103 VAL A CA 1
ATOM 839 C C . VAL A 1 103 ? 30.498 -25.186 -29.653 1.00 78.81 103 VAL A C 1
ATOM 841 O O . VAL A 1 103 ? 31.115 -26.247 -29.649 1.00 78.81 103 VAL A O 1
ATOM 844 N N . TRP A 1 104 ? 29.556 -24.909 -30.560 1.00 79.00 104 TRP A N 1
ATOM 845 C CA . TRP A 1 104 ? 29.178 -25.834 -31.629 1.00 79.00 104 TRP A CA 1
ATOM 846 C C . TRP A 1 104 ? 30.318 -26.040 -32.630 1.00 79.00 104 TRP A C 1
ATOM 848 O O . TRP A 1 104 ? 30.619 -27.177 -32.965 1.00 79.00 104 TRP A O 1
ATOM 858 N N . VAL A 1 105 ? 31.018 -24.973 -33.034 1.00 77.81 105 VAL A N 1
ATOM 859 C CA . VAL A 1 105 ? 32.194 -25.069 -33.917 1.00 77.81 105 VAL A CA 1
ATOM 860 C C . VAL A 1 105 ? 33.313 -25.892 -33.279 1.00 77.81 105 VAL A C 1
ATOM 862 O O . VAL A 1 105 ? 33.861 -26.772 -33.932 1.00 77.81 105 VAL A O 1
ATOM 865 N N . VAL A 1 106 ? 33.638 -25.664 -32.004 1.00 79.25 106 VAL A N 1
ATOM 866 C CA . VAL A 1 106 ? 34.665 -26.450 -31.298 1.00 79.25 106 VAL A CA 1
ATOM 867 C C . VAL A 1 106 ? 34.221 -27.903 -31.127 1.00 79.25 106 VAL A C 1
ATOM 869 O O . VAL A 1 106 ? 35.015 -28.809 -31.354 1.00 79.25 106 VAL A O 1
ATOM 872 N N . LEU A 1 107 ? 32.957 -28.145 -30.772 1.00 80.75 107 LEU A N 1
ATOM 873 C CA . LEU A 1 107 ? 32.413 -29.493 -30.619 1.00 80.75 107 LEU A CA 1
ATOM 874 C C . LEU A 1 107 ? 32.413 -30.256 -31.950 1.00 80.75 107 LEU A C 1
ATOM 876 O O . LEU A 1 107 ? 32.791 -31.422 -31.974 1.00 80.75 107 LEU A O 1
ATOM 880 N N . VAL A 1 108 ? 32.053 -29.597 -33.053 1.00 79.69 108 VAL A N 1
ATOM 881 C CA . VAL A 1 108 ? 32.112 -30.162 -34.407 1.00 79.69 108 VAL A CA 1
ATOM 882 C C . VAL A 1 108 ? 33.552 -30.418 -34.831 1.00 79.69 108 VAL A C 1
ATOM 884 O O . VAL A 1 108 ? 33.848 -31.518 -35.274 1.00 79.69 108 VAL A O 1
ATOM 887 N N . LEU A 1 109 ? 34.479 -29.484 -34.600 1.00 74.69 109 LEU A N 1
ATOM 888 C CA . LEU A 1 109 ? 35.905 -29.686 -34.890 1.00 74.69 109 LEU A CA 1
ATOM 889 C C . LEU A 1 109 ? 36.508 -30.860 -34.101 1.00 74.69 109 LEU A C 1
ATOM 891 O O . LEU A 1 109 ? 37.352 -31.587 -34.622 1.00 74.69 109 LEU A O 1
ATOM 895 N N . VAL A 1 110 ? 36.067 -31.067 -32.856 1.00 78.00 110 VAL A N 1
ATOM 896 C CA . VAL A 1 110 ? 36.516 -32.181 -32.007 1.00 78.00 110 VAL A CA 1
ATOM 897 C C . VAL A 1 110 ? 35.854 -33.508 -32.404 1.00 78.00 110 VAL A C 1
ATOM 899 O O . VAL A 1 110 ? 36.521 -34.540 -32.367 1.00 78.00 110 VAL A O 1
ATOM 902 N N . LEU A 1 111 ? 34.579 -33.504 -32.811 1.00 75.81 111 LEU A N 1
ATOM 903 C CA . LEU A 1 111 ? 33.841 -34.709 -33.221 1.00 75.81 111 LEU A CA 1
ATOM 904 C C . LEU A 1 111 ? 34.151 -35.158 -34.658 1.00 75.81 111 LEU A C 1
ATOM 906 O O . LEU A 1 111 ? 34.155 -36.357 -34.921 1.00 75.81 111 LEU A O 1
ATOM 910 N N . GLU A 1 112 ? 34.442 -34.232 -35.574 1.00 70.12 112 GLU A N 1
ATOM 911 C CA . GLU A 1 112 ? 34.839 -34.537 -36.958 1.00 70.12 112 GLU A CA 1
ATOM 912 C C . GLU A 1 112 ? 36.346 -34.811 -37.111 1.00 70.12 112 GLU A C 1
ATOM 914 O O . GLU A 1 112 ? 36.801 -35.172 -38.194 1.00 70.12 112 GLU A O 1
ATOM 919 N N . GLY A 1 113 ? 37.142 -34.691 -36.040 1.00 63.78 113 GLY A N 1
ATOM 920 C CA . GLY A 1 113 ? 38.546 -35.118 -36.031 1.00 63.78 113 GLY A CA 1
ATOM 921 C C . GLY A 1 113 ? 39.483 -34.317 -36.945 1.00 63.78 113 GLY A C 1
ATOM 922 O O . GLY A 1 113 ? 40.589 -34.777 -37.238 1.00 63.78 113 GLY A O 1
ATOM 923 N N . LEU A 1 114 ? 39.091 -33.121 -37.393 1.00 57.97 114 LEU A N 1
ATOM 924 C CA . LEU A 1 114 ? 39.953 -32.262 -38.205 1.00 57.97 114 LEU A CA 1
ATOM 925 C C . LEU A 1 114 ? 40.945 -31.497 -37.318 1.00 57.97 114 LEU A C 1
ATOM 927 O O . LEU A 1 114 ? 40.612 -30.505 -36.670 1.00 57.97 114 LEU A O 1
ATOM 931 N N . GLN A 1 115 ? 42.204 -31.945 -37.313 1.00 53.84 115 GLN A N 1
ATOM 932 C CA . GLN A 1 115 ? 43.314 -31.183 -36.740 1.00 53.84 115 GLN A CA 1
ATOM 933 C C . GLN A 1 115 ? 43.434 -29.792 -37.399 1.00 53.84 115 GLN A C 1
ATOM 935 O O . GLN A 1 115 ? 43.387 -29.693 -38.628 1.00 53.84 115 GLN A O 1
ATOM 940 N N . PRO A 1 116 ? 43.692 -28.719 -36.626 1.00 43.78 116 PRO A N 1
ATOM 941 C CA . PRO A 1 116 ? 43.967 -27.404 -37.187 1.00 43.78 116 PRO A CA 1
ATOM 942 C C . PRO A 1 116 ? 45.318 -27.419 -37.916 1.00 43.78 116 PRO A C 1
ATOM 944 O O . PRO A 1 116 ? 46.381 -27.559 -37.304 1.00 43.78 116 PRO A O 1
ATOM 947 N N . ARG A 1 117 ? 45.272 -27.268 -39.244 1.00 40.62 117 ARG A N 1
ATOM 948 C CA . ARG A 1 117 ? 46.438 -27.091 -40.117 1.00 40.62 117 ARG A CA 1
ATOM 949 C C . ARG A 1 117 ? 47.152 -25.795 -39.706 1.00 40.62 117 ARG A C 1
ATOM 951 O O . ARG A 1 117 ? 46.664 -24.694 -39.949 1.00 40.62 117 ARG A O 1
ATOM 958 N N . ARG A 1 118 ? 48.283 -25.930 -39.003 1.00 46.88 118 ARG A N 1
ATOM 959 C CA . ARG A 1 118 ? 49.182 -24.819 -38.658 1.00 46.88 118 ARG A CA 1
ATOM 960 C C . ARG A 1 118 ? 49.839 -24.290 -39.927 1.00 46.88 118 ARG A C 1
ATOM 962 O O . ARG A 1 118 ? 50.862 -24.828 -40.334 1.00 46.88 118 ARG A O 1
ATOM 969 N N . GLU A 1 119 ? 49.314 -23.213 -40.496 1.00 47.34 119 GLU A N 1
ATOM 970 C CA . GLU A 1 119 ? 50.047 -22.433 -41.503 1.00 47.34 119 GLU A CA 1
ATOM 971 C C . GLU A 1 119 ? 49.923 -20.940 -41.185 1.00 47.34 119 GLU A C 1
ATOM 973 O O . GLU A 1 119 ? 49.308 -20.156 -41.895 1.00 47.34 119 GLU A O 1
ATOM 978 N N . PHE A 1 120 ? 50.506 -20.545 -40.053 1.00 48.31 120 PHE A N 1
ATOM 979 C CA . PHE A 1 120 ? 50.947 -19.170 -39.842 1.00 48.31 120 PHE A CA 1
ATOM 980 C C . PHE A 1 120 ? 52.462 -19.209 -39.690 1.00 48.31 120 PHE A C 1
ATOM 982 O O . PHE A 1 120 ? 52.991 -19.502 -38.619 1.00 48.31 120 PHE A O 1
ATOM 989 N N . GLY A 1 121 ? 53.166 -18.973 -40.793 1.00 49.94 121 GLY A N 1
ATOM 990 C CA . GLY A 1 121 ? 54.613 -18.838 -40.767 1.00 49.94 121 GLY A CA 1
ATOM 991 C C . GLY A 1 121 ? 55.274 -19.123 -42.104 1.00 49.94 121 GLY A C 1
ATOM 992 O O . GLY A 1 121 ? 55.577 -20.276 -42.389 1.00 49.94 121 GLY A O 1
ATOM 993 N N . ARG A 1 122 ? 55.638 -18.026 -42.780 1.00 50.81 122 ARG A N 1
ATOM 994 C CA . ARG A 1 122 ? 56.586 -17.894 -43.900 1.00 50.81 122 ARG A CA 1
ATOM 995 C C . ARG A 1 122 ? 56.004 -18.077 -45.302 1.00 50.81 122 ARG A C 1
ATOM 997 O O . ARG A 1 122 ? 55.951 -19.188 -45.796 1.00 50.81 122 ARG A O 1
ATOM 1004 N N . GLU A 1 123 ? 55.778 -16.949 -45.973 1.00 49.34 123 GLU A N 1
ATOM 1005 C CA . GLU A 1 123 ? 56.529 -16.644 -47.197 1.00 49.34 123 GLU A CA 1
ATOM 1006 C C . GLU A 1 123 ? 57.024 -15.187 -47.141 1.00 49.34 123 GLU A C 1
ATOM 1008 O O . GLU A 1 123 ? 56.255 -14.231 -47.112 1.00 49.34 123 GLU A O 1
ATOM 1013 N N . LEU A 1 124 ? 58.345 -15.058 -47.008 1.00 47.75 124 LEU A N 1
ATOM 1014 C CA . LEU A 1 124 ? 59.149 -13.982 -47.590 1.00 47.75 124 LEU A CA 1
ATOM 1015 C C . LEU A 1 124 ? 59.506 -14.425 -49.025 1.00 47.75 124 LEU A C 1
ATOM 1017 O O . LEU A 1 124 ? 59.555 -15.635 -49.241 1.00 47.75 124 LEU A O 1
ATOM 1021 N N . ILE A 1 125 ? 59.928 -13.470 -49.879 1.00 45.38 125 ILE A N 1
ATOM 1022 C CA . ILE A 1 125 ? 60.531 -13.603 -51.238 1.00 45.38 125 ILE A CA 1
ATOM 1023 C C . ILE A 1 125 ? 59.453 -13.446 -52.344 1.00 45.38 125 ILE A C 1
ATOM 1025 O O . ILE A 1 125 ? 58.533 -14.248 -52.380 1.00 45.38 125 ILE A O 1
ATOM 1029 N N . VAL A 1 126 ? 59.414 -12.457 -53.256 1.00 46.66 126 VAL A N 1
ATOM 1030 C CA . VAL A 1 126 ? 60.323 -11.410 -53.796 1.00 46.66 126 VAL A CA 1
ATOM 1031 C C . VAL A 1 126 ? 59.557 -10.091 -53.899 1.00 46.66 126 VAL A C 1
ATOM 1033 O O . VAL A 1 126 ? 58.373 -10.146 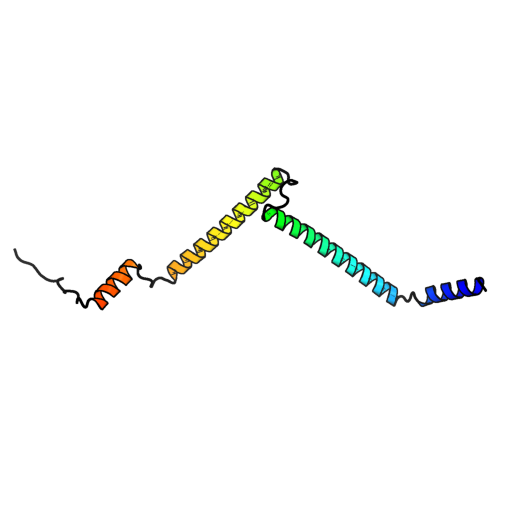-54.298 1.00 46.66 126 VAL A O 1
#

Organism: Glycine soja (NCBI:txid3848)

Radius of gyration: 39.04 Å; chains: 1; bounding box: 102×46×102 Å

Foldseek 3Di:
DVVVVVVVVVVCVVVVPDVVVVVVVVVVVVVVVVVVVVVVVVVVVVVVVCVLVVHPCVPDDPVRNVVSVVVVVVVVVVVVVVVVVVVVVCVVVVVPDDPPVVVVVVVCCVVVVDDPDDPDDDDDDD

Secondary structure (DSSP, 8-state):
-HHHHHHHHHHHHHHH--HHHHHHHHHHHHHHHHHHHHHHHHHHHHHHHHHHTT-S-TT--HHHHHHHHHHHHHHHHHHHHHHHHHHHHHHHH-TT---HHHHHHHHHHHHTT-------S-----

pLDDT: mean 75.25, std 15.54, range [40.62, 95.62]

Sequence (126 aa):
MVELTTKTIEQYHRSSFTPQDEHVECETQSWYQEVSKLKAKYDSLQRTQRHLLGEDVGPLNIKELQNLEKQLEGALAQARQRKAEVRGKKDIEEGVYLPKDIVWVVLVLVLEGLQPRREFGRELIV

InterPro domains:
  IPR002487 Transcription factor, K-box [PF01486] (27-86)
  IPR002487 Transcription factor, K-box [PS51297] (28-126)